Protein AF-A0A6N8JLL8-F1 (afdb_monomer_lite)

Foldseek 3Di:
DADPVVVVLLCVLQVCVCVVLVWDWAADPVNQFIWTDDPAWIWTFGWDQDPVPRDIDTWTWIDGPVDIDTPCVVCVLVPHHLVVQLVVCVVVVQQVDPDVSSSVSNSVSVCCVVPVPCSSNNNDPDPDD

Radius of gyration: 14.37 Å; chains: 1; bounding box: 36×31×40 Å

pLDDT: mean 79.63, std 13.02, range [39.78, 95.69]

Organism: NCBI:txid1031224

Sequence (129 aa):
MIDASILPFLIEKFDKLIIKYNLALDAYKNGGGATLSNKNVKIHVIIYSWRDEGGVSIVIDIIKPDKKYYFSDLLAEIGVDTEIEYNNLEEQGLLNYENDEKKIIAGAAIILEKYCSRILTGELDLATG

Secondary structure (DSSP, 8-state):
---TTHHHHHHHHHHHHHHHHTPEEEE-TTSSEEEEE-SS-EEEEEEEE-TTT--EEEEEEEE-SS-EEEHHHHHHHTT--HHHHHHHHHHTTTT--SSHHHHHHHHHHHHHHHH-HHHHHT-------

Structure (mmCIF, N/CA/C/O backbone):
data_AF-A0A6N8JLL8-F1
#
_entry.id   AF-A0A6N8JLL8-F1
#
loop_
_atom_site.group_PDB
_atom_site.id
_atom_site.type_symbol
_atom_site.label_atom_id
_atom_site.label_alt_id
_atom_site.label_comp_id
_atom_site.label_asym_id
_atom_site.label_entity_id
_atom_site.label_seq_id
_atom_site.pdbx_PDB_ins_code
_atom_site.Cartn_x
_atom_site.Cartn_y
_atom_site.Cartn_z
_atom_site.occupancy
_atom_site.B_iso_or_equiv
_atom_site.auth_seq_id
_atom_site.auth_comp_id
_atom_site.auth_asym_id
_atom_site.auth_atom_id
_atom_site.pdbx_PDB_model_num
ATOM 1 N N . MET A 1 1 ? -2.705 8.953 -19.732 1.00 51.62 1 MET A N 1
ATOM 2 C CA . MET A 1 1 ? -3.729 7.893 -19.615 1.00 51.62 1 MET A CA 1
ATOM 3 C C . MET A 1 1 ? -3.014 6.777 -18.900 1.00 51.62 1 MET A C 1
ATOM 5 O O . MET A 1 1 ? -1.909 6.480 -19.332 1.00 51.62 1 MET A O 1
ATOM 9 N N . ILE A 1 2 ? -3.538 6.282 -17.782 1.00 55.38 2 ILE A N 1
ATOM 10 C CA . ILE A 1 2 ? -2.825 5.250 -17.024 1.00 55.38 2 ILE A CA 1
ATOM 11 C C . ILE A 1 2 ? -2.832 3.977 -17.858 1.00 55.38 2 ILE A C 1
ATOM 13 O O . ILE A 1 2 ? -3.872 3.606 -18.405 1.00 55.38 2 ILE A O 1
ATOM 17 N N . ASP A 1 3 ? -1.658 3.380 -18.016 1.00 61.56 3 ASP A N 1
ATOM 18 C CA . ASP A 1 3 ? -1.489 2.153 -18.775 1.00 61.56 3 ASP A CA 1
ATOM 19 C C . ASP A 1 3 ? -2.345 1.038 -18.150 1.00 61.56 3 ASP A C 1
ATOM 21 O O . ASP A 1 3 ? -2.286 0.780 -16.947 1.00 61.56 3 ASP A O 1
ATOM 25 N N . ALA A 1 4 ? -3.141 0.357 -18.977 1.00 62.19 4 ALA A N 1
A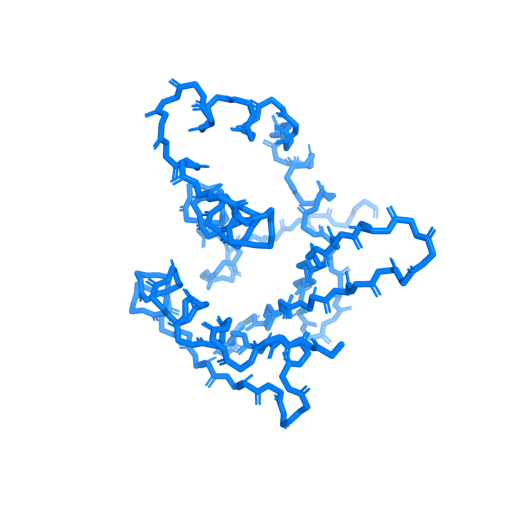TOM 26 C CA . ALA A 1 4 ? -3.931 -0.800 -18.567 1.00 62.19 4 ALA A CA 1
ATOM 27 C C . ALA A 1 4 ? -3.064 -1.926 -17.961 1.00 62.19 4 ALA A C 1
ATOM 29 O O . ALA A 1 4 ? -3.582 -2.755 -17.212 1.00 62.19 4 ALA A O 1
ATOM 30 N N . SER A 1 5 ? -1.750 -1.938 -18.229 1.00 68.62 5 SER A N 1
ATOM 31 C CA . SER A 1 5 ? -0.779 -2.862 -17.628 1.00 68.62 5 SER A CA 1
ATOM 32 C C . SER A 1 5 ? 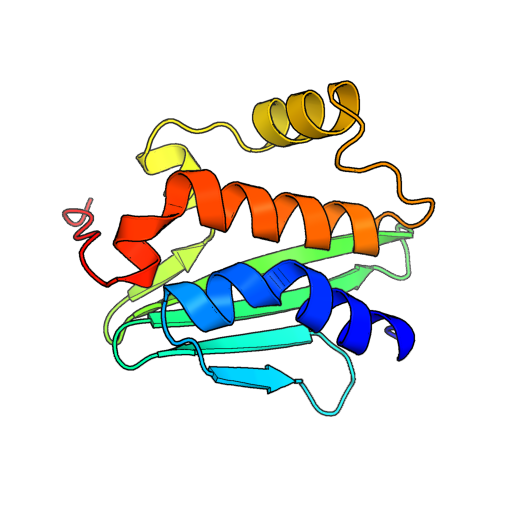-0.549 -2.655 -16.121 1.00 68.62 5 SER A C 1
ATOM 34 O O . SER A 1 5 ? -0.021 -3.547 -15.452 1.00 68.62 5 SER A O 1
ATOM 36 N N . ILE A 1 6 ? -0.977 -1.518 -15.559 1.00 76.94 6 ILE A N 1
ATOM 37 C CA . ILE A 1 6 ? -0.806 -1.193 -14.137 1.00 76.94 6 ILE A CA 1
ATOM 38 C C . ILE A 1 6 ? -1.757 -1.988 -13.243 1.00 76.94 6 ILE A C 1
ATOM 40 O O . ILE A 1 6 ? -1.374 -2.369 -12.139 1.00 76.94 6 ILE A O 1
ATOM 44 N N . LEU A 1 7 ? -2.976 -2.286 -13.701 1.00 75.94 7 LEU A N 1
ATOM 45 C CA . LEU A 1 7 ? -3.961 -2.966 -12.860 1.00 75.94 7 LEU A CA 1
ATOM 46 C C . LEU A 1 7 ? -3.530 -4.397 -12.469 1.00 75.94 7 LEU A C 1
ATOM 48 O O . LEU A 1 7 ? -3.562 -4.703 -11.275 1.00 75.94 7 LEU A O 1
ATOM 52 N N . PRO A 1 8 ? -3.071 -5.263 -13.397 1.00 83.12 8 PRO A N 1
ATOM 53 C CA . PRO A 1 8 ? -2.502 -6.559 -13.026 1.00 83.12 8 PRO A CA 1
ATOM 54 C C . PRO A 1 8 ? -1.320 -6.444 -12.055 1.00 83.12 8 PRO A C 1
ATOM 56 O O . PRO A 1 8 ? -1.218 -7.235 -11.122 1.00 83.12 8 PRO A O 1
ATOM 59 N N . PHE A 1 9 ? -0.460 -5.435 -12.231 1.00 86.81 9 PHE A N 1
ATOM 60 C CA . PHE A 1 9 ? 0.695 -5.214 -11.361 1.00 86.81 9 PHE A CA 1
ATOM 61 C C . PHE A 1 9 ? 0.290 -4.762 -9.950 1.00 86.81 9 PHE A C 1
ATOM 63 O O . PHE A 1 9 ? 0.858 -5.220 -8.962 1.00 86.81 9 PHE A O 1
ATOM 70 N N . LEU A 1 10 ? -0.729 -3.906 -9.835 1.00 83.69 10 LEU A N 1
ATOM 71 C CA . LEU A 1 10 ? -1.304 -3.511 -8.550 1.00 83.69 10 LEU A CA 1
ATOM 72 C C . LEU A 1 10 ? -1.862 -4.736 -7.819 1.00 83.69 10 LEU A C 1
ATOM 74 O O . LEU A 1 10 ? -1.546 -4.940 -6.651 1.00 83.69 10 LEU A O 1
ATOM 78 N N . ILE A 1 11 ? -2.632 -5.583 -8.509 1.00 84.19 11 ILE A N 1
ATOM 79 C CA . ILE A 1 11 ? -3.155 -6.827 -7.925 1.00 84.19 11 ILE A CA 1
ATOM 80 C C . ILE A 1 11 ? -2.001 -7.714 -7.442 1.00 84.19 11 ILE A C 1
ATOM 82 O O . ILE A 1 11 ? -2.016 -8.148 -6.295 1.00 84.19 11 ILE A O 1
ATOM 86 N N . GLU A 1 12 ? -0.975 -7.923 -8.273 1.00 91.00 12 GLU A N 1
ATOM 87 C CA . GLU A 1 12 ? 0.202 -8.729 -7.924 1.00 91.00 12 GLU A CA 1
ATOM 88 C C . GLU A 1 12 ? 0.895 -8.223 -6.649 1.00 91.00 12 GLU A C 1
ATOM 90 O O . GLU A 1 12 ? 1.195 -9.011 -5.752 1.00 91.00 12 GLU A O 1
ATOM 95 N N . LYS A 1 13 ? 1.145 -6.911 -6.535 1.00 91.00 13 LYS A N 1
ATOM 96 C CA . LYS A 1 13 ? 1.868 -6.358 -5.377 1.00 91.00 13 LYS A CA 1
ATOM 97 C C . LYS A 1 13 ? 1.045 -6.341 -4.100 1.00 91.00 13 LYS A C 1
ATOM 99 O O . LYS A 1 13 ? 1.615 -6.483 -3.021 1.00 91.00 13 LYS A O 1
ATOM 104 N N . PHE A 1 14 ? -0.274 -6.221 -4.204 1.00 88.94 14 PHE A N 1
ATOM 105 C CA . PHE A 1 14 ? -1.159 -6.189 -3.045 1.00 88.94 14 PHE A CA 1
ATOM 106 C C . PHE A 1 14 ? -1.744 -7.559 -2.665 1.00 88.94 14 PHE A C 1
ATOM 108 O O . PHE A 1 14 ? -2.386 -7.647 -1.622 1.00 88.94 14 PHE A O 1
ATOM 115 N N . ASP A 1 15 ? -1.495 -8.632 -3.425 1.00 91.62 15 ASP A N 1
ATOM 116 C CA . ASP A 1 15 ? -2.074 -9.969 -3.193 1.00 91.62 15 ASP A CA 1
ATOM 117 C C . ASP A 1 15 ? -1.864 -10.481 -1.758 1.00 91.62 15 ASP A C 1
ATOM 119 O O . ASP A 1 15 ? -2.804 -10.893 -1.076 1.00 91.62 15 ASP A O 1
ATOM 123 N N . LYS A 1 16 ? -0.644 -10.337 -1.225 1.00 90.06 16 LYS A N 1
ATOM 124 C CA . LYS A 1 16 ? -0.347 -10.709 0.168 1.00 90.06 16 LYS A CA 1
ATOM 125 C C . LYS A 1 16 ? -1.201 -9.940 1.171 1.00 90.06 16 LYS A C 1
ATOM 127 O O . LYS A 1 16 ? -1.717 -10.538 2.111 1.00 90.06 16 LYS A O 1
ATOM 132 N N . LEU A 1 17 ? -1.360 -8.629 0.979 1.00 88.75 17 LEU A N 1
ATOM 133 C CA . LEU A 1 17 ? -2.181 -7.775 1.842 1.00 88.75 17 LEU A CA 1
ATOM 134 C C . LEU A 1 17 ? -3.663 -8.156 1.739 1.00 88.75 17 LEU A C 1
ATOM 136 O O . LEU A 1 17 ? -4.341 -8.268 2.760 1.00 88.75 17 LEU A O 1
ATOM 140 N N . ILE A 1 18 ? -4.140 -8.391 0.514 1.00 89.44 18 ILE A N 1
ATOM 141 C CA . ILE A 1 18 ? -5.503 -8.830 0.195 1.00 89.44 18 ILE A CA 1
ATOM 142 C C . ILE A 1 18 ? -5.837 -10.107 0.958 1.00 89.44 18 ILE A C 1
ATOM 144 O O . ILE A 1 18 ? -6.816 -10.133 1.704 1.00 89.44 18 ILE A O 1
ATOM 148 N N . ILE A 1 19 ? -4.990 -11.129 0.838 1.00 91.06 19 ILE A N 1
ATOM 149 C CA . ILE A 1 19 ? -5.188 -12.425 1.488 1.00 91.06 19 ILE A CA 1
ATOM 150 C C . ILE A 1 19 ? -5.061 -12.291 3.009 1.00 91.06 19 ILE A C 1
ATOM 152 O O . ILE A 1 19 ? -5.943 -12.729 3.747 1.00 91.06 19 ILE A O 1
ATOM 156 N N . LYS A 1 20 ? -3.981 -11.668 3.496 1.00 91.12 20 LYS A N 1
ATOM 157 C CA . LYS A 1 20 ? -3.654 -11.609 4.929 1.00 91.12 20 LYS A CA 1
ATOM 158 C C . LYS A 1 20 ? -4.677 -10.820 5.744 1.00 91.12 20 LYS A C 1
ATOM 160 O O . LYS A 1 20 ? -4.982 -11.212 6.867 1.00 91.12 20 LYS A O 1
ATOM 165 N N . TYR A 1 21 ? -5.199 -9.725 5.193 1.00 88.62 21 TYR A N 1
ATOM 166 C CA . TYR A 1 21 ? -6.110 -8.815 5.899 1.00 88.62 21 TYR A CA 1
ATOM 167 C C . TYR A 1 21 ? -7.546 -8.847 5.356 1.00 88.62 21 TYR A C 1
ATOM 169 O O . TYR A 1 21 ? -8.371 -8.012 5.743 1.00 88.62 21 TYR A O 1
ATOM 177 N N . ASN A 1 22 ? -7.850 -9.823 4.491 1.00 89.88 22 ASN A N 1
ATOM 178 C CA . ASN A 1 22 ? -9.160 -10.037 3.877 1.00 89.88 22 ASN A CA 1
ATOM 179 C C . ASN A 1 22 ? -9.723 -8.755 3.228 1.00 89.88 22 ASN A C 1
ATOM 181 O O . ASN A 1 22 ? -10.843 -8.330 3.525 1.00 89.88 22 ASN A O 1
ATOM 185 N N . LEU A 1 23 ? -8.908 -8.098 2.397 1.00 88.69 23 LEU A N 1
ATOM 186 C CA . LEU A 1 23 ? -9.284 -6.873 1.687 1.00 88.69 23 LEU A CA 1
ATOM 187 C C . LEU A 1 23 ? -9.932 -7.235 0.347 1.00 88.69 23 LEU A C 1
ATOM 189 O O . LEU A 1 23 ? -9.369 -7.990 -0.434 1.00 88.69 23 LEU A O 1
ATOM 193 N N . ALA A 1 24 ? -11.086 -6.657 0.039 1.00 89.62 24 ALA A N 1
ATOM 194 C CA . ALA A 1 24 ? -11.657 -6.678 -1.300 1.00 89.62 24 ALA A CA 1
ATOM 195 C C . ALA A 1 24 ? -10.986 -5.606 -2.169 1.00 89.62 24 ALA A C 1
ATOM 197 O O . ALA A 1 24 ? -10.860 -4.461 -1.731 1.00 89.62 24 ALA A O 1
ATOM 198 N N . LEU A 1 25 ? -10.590 -5.966 -3.392 1.00 86.69 25 LEU A N 1
ATOM 199 C CA . LEU A 1 25 ? -10.037 -5.043 -4.382 1.00 86.69 25 LEU A CA 1
ATOM 200 C C . LEU A 1 25 ? -11.121 -4.618 -5.379 1.00 86.69 25 LEU A C 1
ATOM 202 O O . LEU A 1 25 ? -11.760 -5.465 -5.999 1.00 86.69 25 LEU A O 1
ATOM 206 N N . ASP A 1 26 ? -11.287 -3.310 -5.559 1.00 87.50 26 ASP A N 1
ATOM 207 C CA . ASP A 1 26 ? -12.175 -2.702 -6.552 1.00 87.50 26 ASP A CA 1
ATOM 208 C C . ASP A 1 26 ? -11.387 -1.720 -7.428 1.00 87.50 26 ASP A C 1
ATOM 210 O O . ASP A 1 26 ? -10.959 -0.653 -6.981 1.00 87.50 26 ASP A O 1
ATOM 214 N N . ALA A 1 27 ? -11.144 -2.106 -8.678 1.00 81.00 27 ALA A N 1
ATOM 215 C CA . ALA A 1 27 ? -10.369 -1.324 -9.630 1.00 81.00 27 ALA A CA 1
ATOM 216 C C . ALA A 1 27 ? -11.205 -0.193 -10.242 1.00 81.00 27 ALA A C 1
ATOM 218 O O . ALA A 1 27 ? -12.340 -0.401 -10.676 1.00 81.00 27 ALA A O 1
ATOM 219 N N . TYR A 1 28 ? -10.635 1.006 -10.365 1.00 75.94 28 TYR A N 1
ATOM 220 C CA . TYR A 1 28 ? -11.349 2.114 -10.993 1.00 75.94 28 TYR A CA 1
ATOM 221 C C . TYR A 1 28 ? -11.499 1.883 -12.498 1.00 75.94 28 TYR A C 1
ATOM 223 O O . TYR A 1 28 ? -10.535 1.596 -13.206 1.00 75.94 28 TYR A O 1
ATOM 231 N N . LYS A 1 29 ? -12.720 2.078 -13.015 1.00 68.81 29 LYS A N 1
ATOM 232 C CA . LYS A 1 29 ? -13.071 1.839 -14.430 1.00 68.81 29 LYS A CA 1
ATOM 233 C C . LYS A 1 29 ? -12.226 2.632 -15.434 1.00 68.81 29 LYS A C 1
ATOM 235 O O . LYS A 1 29 ? -12.139 2.245 -16.592 1.00 68.81 29 LYS A O 1
ATOM 240 N N . ASN A 1 30 ? -11.637 3.747 -15.010 1.00 66.94 30 ASN A N 1
ATOM 241 C CA . ASN A 1 30 ? -10.782 4.603 -15.833 1.00 66.94 30 ASN A CA 1
ATOM 242 C C . ASN A 1 30 ? -9.283 4.250 -15.737 1.00 66.94 30 ASN A C 1
ATOM 244 O O . ASN A 1 30 ? -8.464 4.996 -16.270 1.00 66.94 30 ASN A O 1
ATOM 248 N N . GLY A 1 31 ? -8.918 3.169 -15.035 1.00 61.91 31 GLY A N 1
ATOM 249 C CA . GLY A 1 31 ? -7.528 2.751 -14.823 1.00 61.91 31 GLY A CA 1
ATOM 250 C C . GLY A 1 31 ? -6.751 3.631 -13.839 1.00 61.91 31 GLY A C 1
ATOM 251 O O . GLY A 1 31 ? -5.562 3.416 -13.653 1.00 61.91 31 GLY A O 1
ATOM 252 N N . GLY A 1 32 ? -7.419 4.600 -13.199 1.00 69.19 32 GLY A N 1
ATOM 253 C CA . GLY A 1 32 ? -6.841 5.623 -12.320 1.00 69.19 32 GLY A CA 1
ATOM 254 C C . GLY A 1 32 ? -6.232 5.121 -11.005 1.00 69.19 32 GLY A C 1
ATOM 255 O O . GLY A 1 32 ? -5.659 5.908 -10.256 1.00 69.19 32 GLY A O 1
ATOM 256 N N . GLY A 1 33 ? -6.434 3.848 -10.671 1.00 78.12 33 GLY A N 1
ATOM 257 C CA . GLY A 1 33 ? -6.147 3.308 -9.349 1.00 78.12 33 GLY A CA 1
ATOM 258 C C . GLY A 1 33 ? -7.122 2.209 -8.936 1.00 78.12 33 GLY A C 1
ATOM 259 O O . GLY A 1 33 ? -7.866 1.668 -9.759 1.00 78.12 33 GLY A O 1
ATOM 260 N N . ALA A 1 34 ? -7.120 1.888 -7.647 1.00 84.00 34 ALA A N 1
ATOM 261 C CA . ALA A 1 34 ? -7.995 0.895 -7.040 1.00 84.00 34 ALA A CA 1
ATOM 262 C C . ALA A 1 34 ? -8.345 1.272 -5.596 1.00 84.00 34 ALA A C 1
ATOM 264 O O . ALA A 1 34 ? -7.669 2.064 -4.943 1.00 84.00 34 ALA A O 1
ATOM 265 N N . THR A 1 35 ? -9.404 0.670 -5.075 1.00 88.38 35 THR A N 1
ATOM 266 C CA . THR A 1 35 ? -9.698 0.617 -3.647 1.00 88.38 35 THR A CA 1
ATOM 267 C C . THR A 1 35 ? -9.384 -0.780 -3.119 1.00 88.38 35 THR A C 1
ATOM 269 O O . THR A 1 35 ? -9.772 -1.764 -3.738 1.00 88.38 35 THR A O 1
ATOM 272 N N . LEU A 1 36 ? -8.761 -0.868 -1.944 1.00 87.75 36 LEU A N 1
ATOM 273 C CA . LEU A 1 36 ? -8.662 -2.087 -1.137 1.00 87.75 36 LEU A CA 1
ATOM 274 C C . LEU A 1 36 ? -9.444 -1.876 0.159 1.00 87.75 36 LEU A C 1
ATOM 276 O O . LEU A 1 36 ? -9.168 -0.923 0.882 1.00 87.75 36 LEU A O 1
ATOM 280 N N . SER A 1 37 ? -10.416 -2.720 0.489 1.00 90.06 37 SER A N 1
ATOM 281 C CA . SER A 1 37 ? -11.231 -2.490 1.689 1.00 90.06 37 SER A CA 1
ATOM 282 C C . SER A 1 37 ? -11.712 -3.750 2.377 1.00 90.06 37 SER A C 1
ATOM 284 O O . SER A 1 37 ? -12.078 -4.715 1.718 1.00 90.06 37 SER A O 1
ATOM 286 N N . ASN A 1 38 ? -11.828 -3.695 3.697 1.00 88.25 38 ASN A N 1
ATOM 287 C CA . ASN A 1 38 ? -12.593 -4.655 4.484 1.00 88.25 38 ASN A CA 1
ATOM 288 C C . ASN A 1 38 ? -13.662 -3.912 5.307 1.00 88.25 38 ASN A C 1
ATOM 290 O O . ASN A 1 38 ? -13.935 -2.734 5.082 1.00 88.25 38 ASN A O 1
ATOM 294 N N . LYS A 1 39 ? -14.286 -4.595 6.271 1.00 85.00 39 LYS A N 1
ATOM 295 C CA . LYS A 1 39 ? -15.315 -3.996 7.138 1.00 85.00 39 LYS A CA 1
ATOM 296 C C . LYS A 1 39 ? -14.810 -2.846 8.031 1.00 85.00 39 LYS A C 1
ATOM 298 O O . LYS A 1 39 ? -15.631 -2.095 8.542 1.00 85.00 39 LYS A O 1
ATOM 303 N N . ASN A 1 40 ? -13.498 -2.739 8.247 1.00 82.06 40 ASN A N 1
ATOM 304 C CA . ASN A 1 40 ? -12.878 -1.794 9.179 1.00 82.06 40 ASN A CA 1
ATOM 305 C C . ASN A 1 40 ? -12.213 -0.614 8.461 1.00 82.06 40 ASN A C 1
ATOM 307 O O . ASN A 1 40 ? -12.158 0.485 9.008 1.00 82.06 40 ASN A O 1
ATOM 311 N N . VAL A 1 41 ? -11.672 -0.844 7.263 1.00 83.44 41 VAL A N 1
ATOM 312 C CA . VAL A 1 41 ? -10.840 0.135 6.566 1.00 83.44 41 VAL A CA 1
ATOM 313 C C . VAL A 1 41 ? -11.087 0.131 5.066 1.00 83.44 41 VAL A C 1
ATOM 315 O O . VA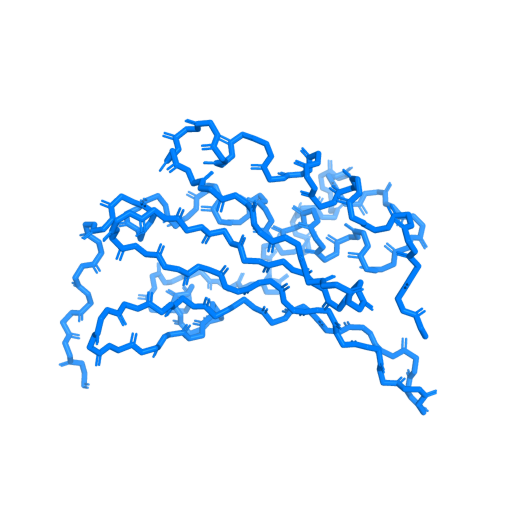L A 1 41 ? -11.316 -0.917 4.460 1.00 83.44 41 VAL A O 1
ATOM 318 N N . LYS A 1 42 ? -10.980 1.315 4.461 1.00 87.25 42 LYS A N 1
ATOM 319 C CA . LYS A 1 42 ? -10.911 1.507 3.014 1.00 87.25 42 LYS A CA 1
ATOM 320 C C . LYS A 1 42 ? -9.615 2.235 2.659 1.00 87.25 42 LYS A C 1
ATOM 322 O O . LYS A 1 42 ? -9.403 3.355 3.105 1.00 87.25 42 LYS A O 1
ATOM 327 N N . ILE A 1 43 ? -8.777 1.609 1.845 1.00 84.38 43 ILE A N 1
ATOM 328 C CA . ILE A 1 43 ? -7.516 2.142 1.330 1.00 84.38 43 ILE A CA 1
ATOM 329 C C . ILE A 1 43 ? -7.749 2.546 -0.120 1.00 84.38 43 ILE A C 1
ATOM 331 O O . ILE A 1 43 ? -8.117 1.706 -0.941 1.00 84.38 43 ILE A O 1
ATOM 335 N N . HIS A 1 44 ? -7.572 3.818 -0.455 1.00 85.94 44 HIS A N 1
ATOM 336 C CA . HIS A 1 44 ? -7.572 4.255 -1.853 1.00 85.94 44 HIS A CA 1
ATOM 337 C C . HIS A 1 44 ? -6.141 4.271 -2.333 1.00 85.94 44 HIS A C 1
ATOM 339 O O . HIS A 1 44 ? -5.319 4.902 -1.695 1.00 85.94 44 HIS A O 1
ATOM 345 N N . VAL A 1 45 ? -5.864 3.616 -3.450 1.00 82.88 45 VAL A N 1
ATOM 346 C CA . VAL A 1 45 ? -4.590 3.690 -4.159 1.00 82.88 45 VAL A CA 1
ATOM 347 C C . VAL A 1 45 ? -4.876 4.432 -5.453 1.00 82.88 45 VAL A C 1
ATOM 349 O O . VAL A 1 45 ? -5.449 3.858 -6.377 1.00 82.88 45 VAL A O 1
ATOM 352 N N . ILE A 1 46 ? -4.552 5.723 -5.502 1.00 76.88 46 ILE A N 1
ATOM 353 C CA . ILE A 1 46 ? -4.833 6.573 -6.665 1.00 76.88 46 ILE A CA 1
ATOM 354 C C . ILE A 1 46 ? -3.524 6.967 -7.319 1.00 76.88 46 ILE A C 1
ATOM 356 O O . ILE A 1 46 ? -2.647 7.496 -6.649 1.00 76.88 46 ILE A O 1
ATOM 360 N N . ILE A 1 47 ? -3.417 6.736 -8.621 1.00 72.81 47 ILE A N 1
ATOM 361 C CA . ILE A 1 47 ? -2.226 7.027 -9.406 1.00 72.81 47 ILE A CA 1
ATOM 362 C C . ILE A 1 47 ? -2.518 8.287 -10.224 1.00 72.81 47 ILE A C 1
ATOM 364 O O . ILE A 1 47 ? -3.429 8.312 -11.050 1.00 72.81 47 ILE A O 1
ATOM 368 N N . TYR A 1 48 ? -1.761 9.353 -9.991 1.00 70.50 48 TYR A N 1
ATOM 369 C CA . TYR A 1 48 ? -1.859 10.599 -10.746 1.00 70.50 48 TYR A CA 1
ATOM 370 C C . TYR A 1 48 ? -0.612 10.771 -11.594 1.00 70.50 48 TYR A C 1
ATOM 372 O O . TYR A 1 48 ? 0.480 10.783 -11.046 1.00 70.50 48 TYR A O 1
ATOM 380 N N . SER A 1 49 ? -0.771 10.961 -12.904 1.00 61.44 49 SER A N 1
ATOM 381 C CA . SER A 1 49 ? 0.310 11.418 -13.783 1.00 61.44 49 SER A CA 1
ATOM 382 C C . SER A 1 49 ? 0.144 12.918 -14.039 1.00 61.44 49 SER A C 1
ATOM 384 O O . SER A 1 49 ? -0.840 13.322 -14.675 1.00 61.44 49 SER A O 1
ATOM 386 N N . TRP A 1 50 ? 1.084 13.741 -13.589 1.00 57.59 50 TRP A N 1
ATOM 387 C CA . TRP A 1 50 ? 1.121 15.164 -13.921 1.00 57.59 50 TRP A CA 1
ATOM 388 C C . TRP A 1 50 ? 1.755 15.305 -15.303 1.00 57.59 50 TRP A C 1
ATOM 390 O O . TRP A 1 50 ? 2.946 15.062 -15.479 1.00 57.59 50 TRP A O 1
ATOM 400 N N . ARG A 1 51 ? 0.942 15.645 -16.314 1.00 51.56 51 ARG A N 1
ATOM 401 C CA . ARG A 1 51 ? 1.384 15.675 -17.723 1.00 51.56 51 ARG A CA 1
ATOM 402 C C . ARG A 1 51 ? 2.542 16.641 -17.979 1.00 51.56 51 ARG A C 1
ATOM 404 O O . ARG A 1 51 ? 3.320 16.382 -18.889 1.00 51.56 51 ARG A O 1
ATOM 411 N N . ASP A 1 52 ? 2.643 17.702 -17.185 1.00 47.47 52 ASP A N 1
ATOM 412 C CA . ASP A 1 52 ? 3.587 18.795 -17.425 1.00 47.47 52 ASP A CA 1
ATOM 413 C C . ASP A 1 52 ? 4.925 18.612 -16.687 1.00 47.47 52 ASP A C 1
ATOM 415 O O . ASP A 1 52 ? 5.919 19.221 -17.070 1.00 47.47 52 ASP A O 1
ATOM 419 N N . GLU A 1 53 ? 4.984 17.727 -15.685 1.00 46.72 53 GLU A N 1
ATOM 420 C CA . GLU A 1 53 ? 6.195 17.474 -14.883 1.00 46.72 53 GLU A CA 1
ATOM 421 C C . GLU A 1 53 ? 6.722 16.038 -15.025 1.00 46.72 53 GLU A C 1
ATOM 423 O O . GLU A 1 53 ? 7.757 15.696 -14.463 1.00 46.72 53 GLU A O 1
ATOM 428 N N . GLY A 1 54 ? 6.010 15.170 -15.754 1.00 48.34 54 GLY A N 1
ATOM 429 C CA . GLY A 1 54 ? 6.364 13.752 -15.887 1.00 48.34 54 GLY A CA 1
ATOM 430 C C . GLY A 1 54 ? 6.254 12.956 -14.580 1.00 48.34 54 GLY A C 1
ATOM 431 O O . GLY A 1 54 ? 6.592 11.777 -14.558 1.00 48.34 54 GLY A O 1
ATOM 432 N N . GLY A 1 55 ? 5.774 13.579 -13.500 1.00 47.91 55 GLY A N 1
ATOM 433 C CA . GLY A 1 55 ? 5.688 12.979 -12.177 1.00 47.91 55 GLY A CA 1
ATOM 434 C C . GLY A 1 55 ? 4.468 12.082 -12.020 1.00 47.91 55 GLY A C 1
ATOM 435 O O . GLY A 1 55 ? 3.350 12.445 -12.409 1.00 47.91 55 GLY A O 1
ATOM 436 N N . VAL A 1 56 ? 4.676 10.925 -11.397 1.00 51.97 56 VAL A N 1
ATOM 437 C CA . VAL A 1 56 ? 3.599 10.044 -10.949 1.00 51.97 56 VAL A CA 1
ATOM 438 C C . VAL A 1 56 ? 3.550 10.086 -9.432 1.00 51.97 56 VAL A C 1
ATOM 440 O O . VAL A 1 56 ? 4.555 9.857 -8.770 1.00 51.97 56 VAL A O 1
ATOM 443 N N . SER A 1 57 ? 2.369 10.340 -8.875 1.00 60.47 57 SER A N 1
ATOM 444 C CA . SER A 1 57 ? 2.133 10.224 -7.438 1.00 60.47 57 SER A CA 1
ATOM 445 C C . SER A 1 57 ? 1.109 9.136 -7.152 1.00 60.47 57 SER A C 1
ATOM 447 O O . SER A 1 57 ? 0.075 9.064 -7.822 1.00 60.47 57 SER A O 1
ATOM 449 N N . ILE A 1 58 ? 1.396 8.303 -6.151 1.00 64.44 58 ILE A N 1
ATOM 450 C CA . ILE A 1 58 ? 0.432 7.360 -5.593 1.00 64.44 58 ILE A CA 1
ATOM 451 C C . ILE A 1 58 ? -0.044 7.908 -4.265 1.00 64.44 58 ILE A C 1
ATOM 453 O O . ILE A 1 58 ? 0.707 7.959 -3.294 1.00 64.44 58 ILE A O 1
ATOM 457 N N . VAL A 1 59 ? -1.309 8.301 -4.229 1.00 69.06 59 VAL A N 1
ATOM 458 C CA . VAL A 1 59 ? -1.954 8.710 -2.989 1.00 69.06 59 VAL A CA 1
ATOM 459 C C . VAL A 1 59 ? -2.563 7.475 -2.359 1.00 69.06 59 VAL A C 1
ATOM 461 O O . VAL A 1 59 ? -3.407 6.816 -2.974 1.00 69.06 59 VAL A O 1
ATOM 464 N N . ILE A 1 60 ? -2.115 7.179 -1.138 1.00 70.69 60 ILE A N 1
ATOM 465 C CA . ILE A 1 60 ? -2.737 6.187 -0.273 1.00 70.69 60 ILE A CA 1
ATOM 466 C C . ILE A 1 60 ? -3.537 6.917 0.798 1.00 70.69 60 ILE A C 1
ATOM 468 O O . ILE A 1 60 ? -2.972 7.505 1.720 1.00 70.69 60 ILE A O 1
ATOM 472 N N . ASP A 1 61 ? -4.858 6.867 0.666 1.00 77.00 61 ASP A N 1
ATOM 473 C CA . ASP A 1 61 ? -5.773 7.390 1.675 1.00 77.00 61 ASP A CA 1
ATOM 474 C C . ASP A 1 61 ? -6.376 6.241 2.467 1.00 77.00 61 ASP A C 1
ATOM 476 O O . ASP A 1 61 ? -6.921 5.301 1.888 1.00 77.00 61 ASP A O 1
ATOM 480 N N . ILE A 1 62 ? -6.338 6.346 3.790 1.00 72.00 62 ILE A N 1
ATOM 481 C CA . ILE A 1 62 ? -6.969 5.394 4.694 1.00 72.00 62 ILE A CA 1
ATOM 482 C C . ILE A 1 62 ? -8.219 6.045 5.272 1.00 72.00 62 ILE A C 1
ATOM 484 O O . ILE A 1 62 ? -8.156 6.993 6.055 1.00 72.00 62 ILE A O 1
ATOM 488 N N . ILE A 1 63 ? -9.372 5.533 4.862 1.00 75.56 63 ILE A N 1
ATOM 489 C CA . ILE A 1 63 ? -10.683 6.035 5.254 1.00 75.56 63 ILE A CA 1
ATOM 490 C C . ILE A 1 63 ? -11.290 5.072 6.270 1.00 75.56 63 ILE A C 1
ATOM 492 O O . ILE A 1 63 ? -11.538 3.898 5.973 1.00 75.56 63 ILE A O 1
ATOM 496 N N . LYS A 1 64 ? -11.540 5.604 7.462 1.00 74.44 64 LYS A N 1
ATOM 497 C CA . LYS A 1 64 ? -12.395 5.024 8.496 1.00 74.44 64 LYS A CA 1
ATOM 498 C C . LYS A 1 64 ? -13.790 5.664 8.434 1.00 74.44 64 LYS A C 1
ATOM 500 O O . LYS A 1 64 ? -13.949 6.689 7.769 1.00 74.44 64 LYS A O 1
ATOM 505 N N . PRO A 1 65 ? -14.808 5.096 9.106 1.00 70.62 65 PRO A N 1
ATOM 506 C CA . PRO A 1 65 ? -16.161 5.662 9.104 1.00 70.62 65 PRO A CA 1
ATOM 507 C C . PRO A 1 65 ? -16.245 7.133 9.545 1.00 70.62 65 PRO A C 1
ATOM 509 O O . PRO A 1 65 ? -17.142 7.848 9.109 1.00 70.62 65 PRO A O 1
ATOM 512 N N . ASP A 1 66 ? -15.320 7.579 10.391 1.00 74.06 66 ASP A N 1
ATOM 513 C CA . ASP A 1 66 ? -15.321 8.873 11.077 1.00 74.06 66 ASP A CA 1
ATOM 514 C C . ASP A 1 66 ? -14.132 9.780 10.718 1.00 74.06 66 ASP A C 1
ATOM 516 O O . ASP A 1 66 ? -14.181 10.985 10.967 1.00 74.06 66 ASP A O 1
ATOM 520 N N . LYS A 1 67 ? -13.065 9.234 10.122 1.00 80.12 67 LYS A N 1
ATOM 521 C CA . LYS A 1 67 ? -11.832 9.982 9.845 1.00 80.12 67 LYS A CA 1
ATOM 522 C C . LYS A 1 67 ? -11.125 9.500 8.581 1.00 80.12 67 LYS A C 1
ATOM 524 O O . LYS A 1 67 ? -11.173 8.326 8.214 1.00 80.12 67 LYS A O 1
ATOM 529 N N . LYS A 1 68 ? -10.431 10.428 7.925 1.00 82.00 68 LYS A N 1
ATOM 530 C CA . LYS A 1 68 ? -9.519 10.166 6.811 1.00 82.00 68 LYS A CA 1
ATOM 531 C C . LYS A 1 68 ? -8.092 10.437 7.270 1.00 82.00 68 LYS A C 1
ATOM 533 O O . LYS A 1 68 ? -7.843 11.461 7.900 1.00 82.00 68 LYS A O 1
ATOM 538 N N . TYR A 1 69 ? -7.180 9.543 6.917 1.00 80.81 69 TYR A N 1
ATOM 539 C CA . TYR A 1 69 ? -5.758 9.678 7.183 1.00 80.81 69 TYR A CA 1
ATOM 540 C C . TYR A 1 69 ? -4.965 9.549 5.884 1.00 80.81 69 TYR A C 1
ATOM 542 O O . TYR A 1 69 ? -5.246 8.658 5.076 1.00 80.81 69 TYR A O 1
ATOM 550 N N . TYR A 1 70 ? -3.966 10.408 5.705 1.00 83.06 70 TYR A N 1
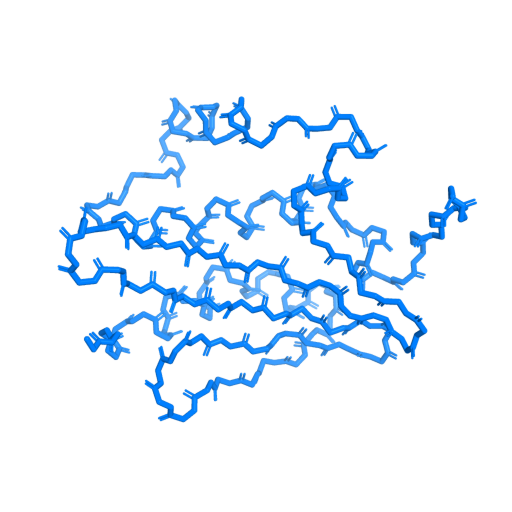ATOM 551 C CA . TYR A 1 70 ? -2.986 10.262 4.635 1.00 83.06 70 TYR A CA 1
ATOM 552 C C . TYR A 1 70 ? -1.903 9.278 5.070 1.00 83.06 70 TYR A C 1
ATOM 554 O O . TYR A 1 70 ? -1.490 9.254 6.229 1.00 83.06 70 TYR A O 1
ATOM 562 N N . PHE A 1 71 ? -1.450 8.438 4.146 1.00 82.50 71 PHE A N 1
ATOM 563 C CA . PHE A 1 71 ? -0.480 7.389 4.448 1.00 82.50 71 PHE A CA 1
ATOM 564 C C . PHE A 1 71 ? 0.856 7.918 4.983 1.00 82.50 71 PHE A C 1
ATOM 566 O O . PHE A 1 71 ? 1.387 7.341 5.927 1.00 82.50 71 PHE A O 1
ATOM 573 N N . SER A 1 72 ? 1.363 9.030 4.443 1.00 80.44 72 SER A N 1
ATOM 574 C CA . SER A 1 72 ? 2.574 9.695 4.947 1.00 80.44 72 SER A CA 1
ATOM 575 C C . SER A 1 72 ? 2.431 10.116 6.407 1.00 80.44 72 SER A C 1
ATOM 577 O O . SER A 1 72 ? 3.319 9.858 7.213 1.00 80.44 72 SER A O 1
ATOM 579 N N . ASP A 1 73 ? 1.290 10.709 6.755 1.00 82.44 73 ASP A N 1
ATOM 580 C CA . ASP A 1 73 ? 1.039 11.240 8.095 1.00 82.44 73 ASP A CA 1
ATOM 581 C C . ASP A 1 73 ? 0.946 10.097 9.108 1.00 82.44 73 ASP A C 1
ATOM 583 O O . ASP A 1 73 ? 1.534 10.160 10.181 1.00 82.44 73 ASP A O 1
ATOM 587 N N . LEU A 1 74 ? 0.287 8.999 8.730 1.00 81.06 74 LEU A N 1
ATOM 588 C CA . LEU A 1 74 ? 0.212 7.790 9.551 1.00 81.06 74 LEU A CA 1
ATOM 589 C C . LEU A 1 74 ? 1.581 7.182 9.826 1.00 81.06 74 LEU A C 1
ATOM 591 O O . LEU A 1 74 ? 1.840 6.745 10.946 1.00 81.06 74 LEU A O 1
ATOM 595 N N . LEU A 1 75 ? 2.433 7.112 8.802 1.00 84.69 75 LEU A N 1
ATOM 596 C CA . LEU A 1 75 ? 3.788 6.591 8.943 1.00 84.69 75 LEU A CA 1
ATOM 597 C C . LEU A 1 75 ? 4.624 7.501 9.843 1.00 84.69 75 LEU A C 1
ATOM 599 O O . LEU A 1 75 ? 5.274 7.001 10.759 1.00 84.69 75 LEU A O 1
ATOM 603 N N . ALA A 1 76 ? 4.517 8.820 9.675 1.00 86.00 76 ALA A N 1
ATOM 604 C CA . ALA A 1 76 ? 5.170 9.785 10.550 1.00 86.00 76 ALA A CA 1
ATOM 605 C C . ALA A 1 76 ? 4.700 9.654 12.011 1.00 86.00 76 ALA A C 1
ATOM 607 O O . ALA A 1 76 ? 5.529 9.649 12.921 1.00 86.00 76 ALA A O 1
ATOM 608 N N . GLU A 1 77 ? 3.398 9.470 12.251 1.00 84.75 77 GLU A N 1
ATOM 609 C CA . GLU A 1 77 ? 2.837 9.274 13.597 1.00 84.75 77 GLU A CA 1
ATOM 610 C C . GLU A 1 77 ? 3.373 8.013 14.296 1.00 84.75 77 GLU A C 1
ATOM 612 O O . GLU A 1 77 ? 3.540 8.007 15.517 1.00 84.75 77 GLU A O 1
ATOM 617 N N . ILE A 1 78 ? 3.691 6.953 13.545 1.00 84.00 78 ILE A N 1
ATOM 618 C CA . ILE A 1 78 ? 4.331 5.740 14.086 1.00 84.00 78 ILE A CA 1
ATOM 619 C C . ILE A 1 78 ? 5.868 5.783 14.024 1.00 84.00 78 ILE A C 1
ATOM 621 O O . ILE A 1 78 ? 6.516 4.782 14.331 1.00 84.00 78 ILE A O 1
ATOM 625 N N . GLY A 1 79 ? 6.454 6.928 13.656 1.00 88.31 79 GLY A N 1
ATOM 626 C CA . GLY A 1 79 ? 7.900 7.164 13.645 1.00 88.31 79 GLY A CA 1
ATOM 627 C C . GLY A 1 79 ? 8.644 6.599 12.432 1.00 88.31 79 GLY A C 1
ATOM 628 O O . GLY A 1 79 ? 9.841 6.339 12.525 1.00 88.31 79 GLY A O 1
ATOM 629 N N . VAL A 1 80 ? 7.953 6.381 11.313 1.00 90.12 80 VAL A N 1
ATOM 630 C CA . VAL A 1 80 ? 8.527 5.877 10.061 1.00 90.12 80 VAL A CA 1
ATOM 631 C C . VAL A 1 80 ? 8.663 7.017 9.056 1.00 90.12 80 VAL A C 1
ATOM 633 O O . VAL A 1 80 ? 7.676 7.630 8.657 1.00 90.12 80 VAL A O 1
ATOM 636 N N . ASP A 1 81 ? 9.894 7.255 8.609 1.00 90.62 81 ASP A N 1
ATOM 637 C CA . ASP A 1 81 ? 10.188 8.154 7.496 1.00 90.62 81 ASP A CA 1
ATOM 638 C C . ASP A 1 81 ? 10.066 7.391 6.170 1.00 90.62 81 ASP A C 1
ATOM 640 O O . ASP A 1 81 ? 10.794 6.429 5.906 1.00 90.62 81 ASP A O 1
ATOM 644 N N . THR A 1 82 ? 9.117 7.811 5.336 1.00 84.44 82 THR A N 1
ATOM 645 C CA . THR A 1 82 ? 8.860 7.179 4.042 1.00 84.44 82 THR A CA 1
ATOM 646 C C . THR A 1 82 ? 10.031 7.283 3.079 1.00 84.44 82 THR A C 1
ATOM 648 O O . THR A 1 82 ? 10.289 6.316 2.371 1.00 84.44 82 THR A O 1
ATOM 651 N N . GLU A 1 83 ? 10.735 8.413 3.029 1.00 88.56 83 GLU A N 1
ATOM 652 C CA . GLU A 1 83 ? 11.832 8.612 2.076 1.00 88.56 83 GLU A CA 1
ATOM 653 C C . GLU A 1 83 ? 12.994 7.669 2.402 1.00 88.56 83 GLU A C 1
ATOM 655 O O . GLU A 1 83 ? 13.506 6.972 1.524 1.00 88.56 83 GLU A O 1
ATOM 660 N N . ILE A 1 84 ? 13.334 7.563 3.689 1.00 91.94 84 ILE A N 1
ATOM 661 C CA . ILE A 1 84 ? 14.365 6.636 4.167 1.00 91.94 84 ILE A CA 1
ATOM 662 C C . ILE A 1 84 ? 13.981 5.184 3.857 1.00 91.94 84 ILE A C 1
ATOM 664 O O . ILE A 1 84 ? 14.817 4.412 3.386 1.00 91.94 84 ILE A O 1
ATOM 668 N N . GLU A 1 85 ? 12.726 4.789 4.090 1.00 92.50 85 GLU A N 1
ATOM 669 C CA . GLU A 1 85 ? 12.281 3.429 3.769 1.00 92.50 85 GLU A CA 1
ATOM 670 C C . GLU A 1 85 ? 12.324 3.140 2.269 1.00 92.50 85 GLU A C 1
ATOM 672 O O . GLU A 1 85 ? 12.773 2.062 1.886 1.00 92.50 85 GLU A O 1
ATOM 677 N N . TYR A 1 86 ? 11.917 4.082 1.415 1.00 90.62 86 TYR A N 1
ATOM 678 C CA . TYR A 1 86 ? 12.021 3.907 -0.033 1.00 90.62 86 TYR A CA 1
ATOM 679 C C . TYR A 1 86 ? 13.474 3.704 -0.467 1.00 90.62 86 TYR A C 1
ATOM 681 O O . TYR A 1 86 ? 13.758 2.708 -1.132 1.00 90.62 86 TYR A O 1
ATOM 689 N N . ASN A 1 87 ? 14.396 4.556 -0.011 1.00 92.38 87 ASN A N 1
ATOM 690 C CA . ASN A 1 87 ? 15.823 4.420 -0.315 1.00 92.38 87 ASN A CA 1
ATOM 691 C C . ASN A 1 87 ? 16.372 3.058 0.145 1.00 92.38 87 ASN A C 1
ATOM 693 O O . ASN A 1 87 ? 17.031 2.360 -0.623 1.00 92.38 87 ASN A O 1
ATOM 697 N N . ASN A 1 88 ? 16.018 2.611 1.354 1.00 95.25 88 ASN A N 1
ATOM 698 C CA . ASN A 1 88 ? 16.422 1.296 1.859 1.00 95.25 88 ASN A CA 1
ATOM 699 C C . ASN A 1 88 ? 15.889 0.138 0.996 1.00 95.25 88 ASN A C 1
ATOM 701 O O . ASN A 1 88 ? 16.569 -0.878 0.838 1.00 95.25 88 ASN A O 1
ATOM 705 N N . LEU A 1 89 ? 14.661 0.241 0.477 1.00 95.69 89 LEU A N 1
ATOM 706 C CA . LEU A 1 89 ? 14.075 -0.770 -0.408 1.00 95.69 89 LEU A CA 1
ATOM 707 C C . LEU A 1 89 ? 14.742 -0.769 -1.793 1.00 95.69 89 LEU A C 1
ATOM 709 O O . LEU A 1 89 ? 14.919 -1.844 -2.376 1.00 95.69 89 LEU A O 1
ATOM 713 N N . GLU A 1 90 ? 15.129 0.402 -2.308 1.00 93.19 90 GLU A N 1
ATOM 714 C CA . GLU A 1 90 ? 15.920 0.522 -3.539 1.00 93.19 90 GLU A CA 1
ATOM 715 C C . GLU A 1 90 ? 17.305 -0.116 -3.375 1.00 93.19 90 GLU A C 1
ATOM 717 O O . GLU A 1 90 ? 17.688 -0.952 -4.192 1.00 93.19 90 GLU A O 1
ATOM 722 N N . GLU A 1 91 ? 18.018 0.178 -2.283 1.00 95.06 91 GLU A N 1
ATOM 723 C CA . GLU A 1 91 ? 19.336 -0.407 -1.984 1.00 95.06 91 GLU A CA 1
ATOM 724 C C . GLU A 1 91 ? 19.290 -1.936 -1.830 1.00 95.06 91 GLU A C 1
ATOM 726 O O . GLU A 1 91 ? 20.228 -2.641 -2.206 1.00 95.06 91 GLU A O 1
ATOM 731 N N . GLN A 1 92 ? 18.175 -2.474 -1.327 1.00 95.25 92 GLN A N 1
ATOM 732 C CA . GLN A 1 92 ? 17.926 -3.919 -1.242 1.00 95.25 92 GLN A CA 1
ATOM 733 C C . GLN A 1 92 ? 17.527 -4.554 -2.585 1.00 95.25 92 GLN A C 1
ATOM 735 O O . GLN A 1 92 ? 17.337 -5.769 -2.660 1.00 95.25 92 GLN A O 1
ATOM 740 N N . GLY A 1 93 ? 17.364 -3.758 -3.644 1.00 94.12 93 GLY A N 1
ATOM 741 C CA . GLY A 1 93 ? 16.937 -4.216 -4.965 1.00 94.12 93 GLY A CA 1
ATOM 742 C C . GLY A 1 93 ? 15.466 -4.638 -5.038 1.00 94.12 93 GLY A C 1
ATOM 743 O O . GLY A 1 93 ? 15.062 -5.310 -5.989 1.00 94.12 93 GLY A O 1
ATOM 744 N N . LEU A 1 94 ? 14.647 -4.261 -4.050 1.00 93.19 94 LEU A N 1
ATOM 745 C CA . LEU A 1 94 ? 13.223 -4.614 -3.997 1.00 93.19 94 LEU A CA 1
ATOM 746 C C . LEU A 1 94 ? 12.367 -3.741 -4.928 1.00 93.19 94 LEU A C 1
ATOM 748 O O . LEU A 1 94 ? 11.247 -4.127 -5.275 1.00 93.19 94 LEU A O 1
ATOM 752 N N . LEU A 1 95 ? 12.909 -2.602 -5.370 1.00 92.06 95 LEU A N 1
ATOM 753 C CA . LEU A 1 95 ? 12.263 -1.639 -6.269 1.00 92.06 95 LEU A CA 1
ATOM 754 C C . LEU A 1 95 ? 12.948 -1.560 -7.648 1.00 92.06 95 LEU A C 1
ATOM 756 O O . LEU A 1 95 ? 12.924 -0.524 -8.309 1.00 92.06 95 LEU A O 1
ATOM 760 N N . ASN A 1 96 ? 13.528 -2.668 -8.116 1.00 90.38 96 ASN A N 1
ATOM 761 C CA . ASN A 1 96 ? 14.185 -2.766 -9.425 1.00 90.38 96 ASN A CA 1
ATOM 762 C C . ASN A 1 96 ? 13.172 -2.839 -10.585 1.00 90.38 96 ASN A C 1
ATOM 764 O O . ASN A 1 96 ? 13.029 -3.870 -11.243 1.00 90.38 96 ASN A O 1
ATOM 768 N N . TYR A 1 97 ? 12.458 -1.743 -10.834 1.00 87.94 97 TYR A N 1
ATOM 769 C CA . TYR A 1 97 ? 11.526 -1.602 -11.953 1.00 87.94 97 TYR A CA 1
ATOM 770 C C . TYR A 1 97 ? 11.946 -0.430 -12.837 1.00 87.94 97 TYR A C 1
ATOM 772 O O . TYR A 1 97 ? 12.340 0.614 -12.339 1.00 87.94 97 TYR A O 1
ATOM 780 N N . GLU A 1 98 ? 11.831 -0.573 -14.156 1.00 79.19 98 GLU A N 1
ATOM 781 C CA . GLU A 1 98 ? 12.171 0.506 -15.104 1.00 79.19 98 GLU A CA 1
ATOM 782 C C . GLU A 1 98 ? 11.172 1.671 -15.076 1.00 79.19 98 GLU A C 1
ATOM 784 O O . GLU A 1 98 ? 11.435 2.746 -15.600 1.00 79.19 98 GLU A O 1
ATOM 789 N N . ASN A 1 99 ? 10.006 1.440 -14.483 1.00 82.25 99 ASN A N 1
ATOM 790 C CA . ASN A 1 99 ? 8.876 2.345 -14.484 1.00 82.25 99 ASN A CA 1
ATOM 791 C C . ASN A 1 99 ? 8.633 2.846 -13.054 1.00 82.25 99 ASN A C 1
ATOM 793 O O . ASN A 1 99 ? 8.420 2.036 -12.146 1.00 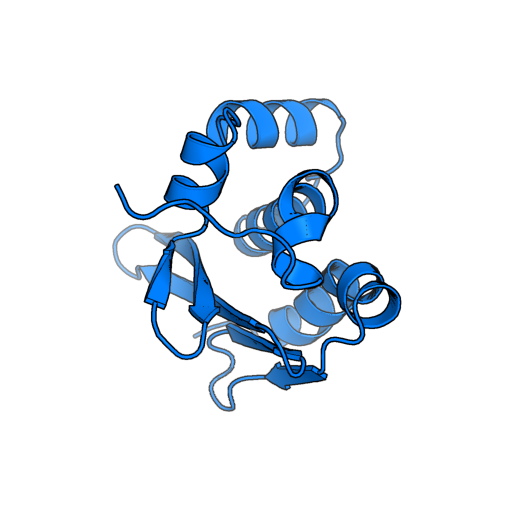82.25 99 ASN A O 1
ATOM 797 N N . ASP A 1 100 ? 8.655 4.165 -12.862 1.00 79.75 100 ASP A N 1
ATOM 798 C CA . ASP A 1 100 ? 8.527 4.768 -11.533 1.00 79.75 100 ASP A CA 1
ATOM 799 C C . ASP A 1 100 ? 7.150 4.510 -10.901 1.00 79.75 100 ASP A C 1
ATOM 801 O O . ASP A 1 100 ? 7.073 4.289 -9.694 1.00 79.75 100 ASP A O 1
ATOM 805 N N . GLU A 1 101 ? 6.069 4.397 -11.687 1.00 79.88 101 GLU A N 1
ATOM 806 C CA . GLU A 1 101 ? 4.752 4.004 -11.159 1.00 79.88 101 GLU A CA 1
ATOM 807 C C . GLU A 1 101 ? 4.822 2.632 -10.485 1.00 79.88 101 GLU A C 1
ATOM 809 O O . GLU A 1 101 ? 4.334 2.444 -9.371 1.00 79.88 101 GLU A O 1
ATOM 814 N N . LYS A 1 102 ? 5.491 1.671 -11.128 1.00 84.75 102 LYS A N 1
ATOM 815 C CA . LYS A 1 102 ? 5.679 0.323 -10.587 1.00 84.75 102 LYS A CA 1
ATOM 816 C C . LYS A 1 102 ? 6.554 0.317 -9.336 1.00 84.75 102 LYS A C 1
ATOM 818 O O . LYS A 1 102 ? 6.250 -0.433 -8.406 1.00 84.75 102 LYS A O 1
ATOM 823 N N . LYS A 1 103 ? 7.591 1.158 -9.272 1.00 87.06 103 LYS A N 1
ATOM 824 C CA . LYS A 1 103 ? 8.400 1.315 -8.052 1.00 87.06 103 LYS A CA 1
ATOM 825 C C . LYS A 1 103 ? 7.552 1.810 -6.887 1.00 87.06 103 LYS A C 1
ATOM 827 O O . LYS A 1 103 ? 7.575 1.196 -5.823 1.00 87.06 103 LYS A O 1
ATOM 832 N N . ILE A 1 104 ? 6.756 2.858 -7.100 1.00 82.88 104 ILE A N 1
ATOM 833 C CA . ILE A 1 104 ? 5.921 3.435 -6.041 1.00 82.88 104 ILE A CA 1
ATOM 834 C C . ILE A 1 104 ? 4.837 2.433 -5.607 1.00 82.88 104 ILE A C 1
ATOM 836 O O . ILE A 1 104 ? 4.629 2.250 -4.411 1.00 82.88 104 ILE A O 1
ATOM 840 N N . ILE A 1 105 ? 4.191 1.706 -6.534 1.00 86.44 105 ILE A N 1
ATOM 841 C CA . ILE A 1 105 ? 3.216 0.647 -6.186 1.00 86.44 105 ILE A CA 1
ATOM 842 C C . ILE A 1 105 ? 3.876 -0.430 -5.314 1.00 86.44 105 ILE A C 1
ATOM 844 O O . ILE A 1 105 ? 3.311 -0.838 -4.297 1.00 86.44 105 ILE A O 1
ATOM 848 N N . ALA A 1 106 ? 5.060 -0.904 -5.710 1.00 90.50 106 ALA A N 1
ATOM 849 C CA . ALA A 1 106 ? 5.771 -1.951 -4.987 1.00 90.50 106 ALA A CA 1
ATOM 850 C C . ALA A 1 106 ? 6.211 -1.482 -3.590 1.00 90.50 106 ALA A C 1
ATOM 852 O O . ALA A 1 106 ? 5.977 -2.193 -2.612 1.00 90.50 106 ALA A O 1
ATOM 853 N N . GLY A 1 107 ? 6.788 -0.282 -3.481 1.00 90.62 107 GLY A N 1
ATOM 854 C CA . GLY A 1 107 ? 7.211 0.292 -2.203 1.00 90.62 107 GLY A CA 1
ATOM 855 C C . GLY A 1 107 ? 6.036 0.510 -1.255 1.00 90.62 107 GLY A C 1
ATOM 856 O O . GLY A 1 107 ? 6.077 0.070 -0.108 1.00 90.62 107 GLY A O 1
ATOM 857 N N . ALA A 1 108 ? 4.939 1.074 -1.759 1.00 87.56 108 ALA A N 1
ATOM 858 C CA . ALA A 1 108 ? 3.698 1.246 -1.015 1.00 87.56 108 ALA A CA 1
ATOM 859 C C . ALA A 1 108 ? 3.171 -0.069 -0.422 1.00 87.56 108 ALA A C 1
ATOM 861 O O . ALA A 1 108 ? 2.849 -0.123 0.767 1.00 87.56 108 ALA A O 1
ATOM 862 N N . ALA A 1 109 ? 3.106 -1.134 -1.228 1.00 89.69 109 ALA A N 1
ATOM 863 C CA . ALA A 1 109 ? 2.642 -2.440 -0.770 1.00 89.69 109 ALA A CA 1
ATOM 864 C C . ALA A 1 109 ? 3.539 -3.011 0.345 1.00 89.69 109 ALA A C 1
ATOM 866 O O . ALA A 1 109 ? 3.031 -3.474 1.367 1.00 89.69 109 ALA A O 1
ATOM 867 N N . ILE A 1 110 ? 4.866 -2.920 0.190 1.00 92.31 110 ILE A N 1
ATOM 868 C CA . ILE A 1 110 ? 5.831 -3.412 1.185 1.00 92.31 110 ILE A CA 1
ATOM 869 C C . ILE A 1 110 ? 5.719 -2.628 2.499 1.00 92.31 110 ILE A C 1
ATOM 871 O O . ILE A 1 110 ? 5.656 -3.227 3.573 1.00 92.31 110 ILE A O 1
ATOM 875 N N . ILE A 1 111 ? 5.665 -1.297 2.431 1.00 91.12 111 ILE A N 1
ATOM 876 C CA . ILE A 1 111 ? 5.591 -0.429 3.614 1.00 91.12 111 ILE A CA 1
ATOM 877 C C . ILE A 1 111 ? 4.268 -0.653 4.363 1.00 91.12 111 ILE A C 1
ATOM 879 O O . ILE A 1 111 ? 4.277 -0.800 5.588 1.00 91.12 111 ILE A O 1
ATOM 883 N N . LEU A 1 112 ? 3.141 -0.764 3.646 1.00 87.75 112 LEU A N 1
ATOM 884 C CA . LEU A 1 112 ? 1.845 -1.114 4.241 1.00 87.75 112 LEU A CA 1
ATOM 885 C C . LEU A 1 112 ? 1.900 -2.463 4.967 1.00 87.75 112 LEU A C 1
ATOM 887 O O . LEU A 1 112 ? 1.380 -2.591 6.077 1.00 87.75 112 LEU A O 1
ATOM 891 N N . GLU A 1 113 ? 2.541 -3.466 4.365 1.00 88.69 113 GLU A N 1
ATOM 892 C CA . GLU A 1 113 ? 2.679 -4.788 4.977 1.00 88.69 113 GLU A CA 1
ATOM 893 C C . GLU A 1 113 ? 3.535 -4.746 6.246 1.00 88.69 113 GLU A C 1
ATOM 895 O O . GLU A 1 113 ? 3.177 -5.374 7.248 1.00 88.69 113 GLU A O 1
ATOM 900 N N . LYS A 1 114 ? 4.636 -3.990 6.202 1.00 91.38 114 LYS A N 1
ATOM 901 C CA . LYS A 1 114 ? 5.633 -3.898 7.271 1.00 91.38 114 LYS A CA 1
ATOM 902 C C . LYS A 1 114 ? 5.121 -3.122 8.482 1.00 91.38 114 LYS A C 1
ATOM 904 O O . LYS A 1 114 ? 5.327 -3.561 9.611 1.00 91.38 114 LYS A O 1
ATOM 909 N N . TYR A 1 115 ? 4.436 -2.003 8.257 1.00 89.31 115 TYR A N 1
ATOM 910 C CA . TYR A 1 115 ? 4.162 -1.033 9.319 1.00 89.31 115 TYR A CA 1
ATOM 911 C C . TYR A 1 115 ? 2.679 -0.818 9.624 1.00 89.31 115 TYR A C 1
ATOM 913 O O . TYR A 1 115 ? 2.331 -0.415 10.733 1.00 89.31 115 TYR A O 1
ATOM 921 N N . CYS A 1 116 ? 1.775 -1.133 8.696 1.00 84.12 116 CYS A N 1
ATOM 922 C CA . CYS A 1 116 ? 0.369 -0.747 8.829 1.00 84.12 116 CYS A CA 1
ATOM 923 C C . CYS A 1 116 ? -0.568 -1.893 9.224 1.00 84.12 116 CYS A C 1
ATOM 925 O O . CYS A 1 116 ? -1.780 -1.707 9.178 1.00 84.12 116 CYS A O 1
ATOM 927 N N . SER A 1 117 ? -0.053 -3.042 9.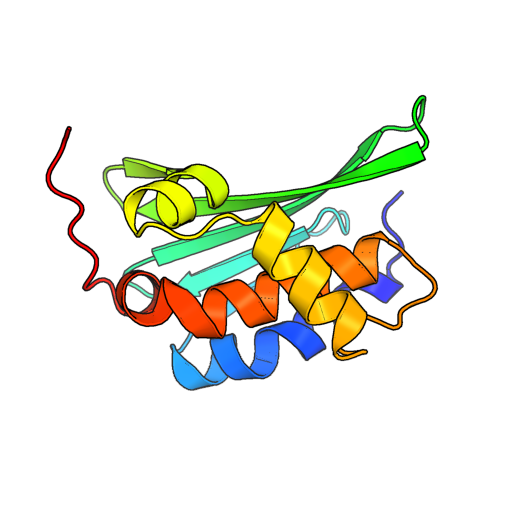683 1.00 86.25 117 SER A N 1
ATOM 928 C CA . SER A 1 117 ? -0.870 -4.196 10.115 1.00 86.25 117 SER A CA 1
ATOM 929 C C . SER A 1 117 ? -2.034 -3.792 11.031 1.00 86.25 117 SER A C 1
ATOM 931 O O . SER A 1 117 ? -3.181 -4.129 10.753 1.00 86.25 117 SER A O 1
ATOM 933 N N . ARG A 1 118 ? -1.763 -2.970 12.056 1.00 82.69 118 ARG A N 1
ATOM 934 C CA . ARG A 1 118 ? -2.784 -2.477 13.000 1.00 82.69 118 ARG A CA 1
ATOM 935 C C . ARG A 1 118 ? -3.887 -1.665 12.321 1.00 82.69 118 ARG A C 1
ATOM 937 O O . ARG A 1 118 ? -5.027 -1.678 12.761 1.00 82.69 118 ARG A O 1
ATOM 944 N N . ILE A 1 119 ? -3.574 -0.935 11.257 1.00 79.69 119 ILE A N 1
ATOM 945 C CA . ILE A 1 119 ? -4.577 -0.185 10.495 1.00 79.69 119 ILE A CA 1
ATOM 946 C C . ILE A 1 119 ? -5.445 -1.148 9.694 1.00 79.69 119 ILE A C 1
ATOM 948 O O . ILE A 1 119 ? -6.669 -1.042 9.704 1.00 79.69 119 ILE A O 1
ATOM 952 N N . LEU A 1 120 ? -4.799 -2.107 9.032 1.00 83.38 120 LEU A N 1
ATOM 953 C CA . LEU A 1 120 ? -5.442 -3.092 8.168 1.00 83.38 120 LEU A CA 1
ATOM 954 C C . LEU A 1 120 ? -6.384 -4.017 8.954 1.00 83.38 120 LEU A C 1
ATOM 956 O O . LEU A 1 120 ? -7.426 -4.424 8.436 1.00 83.38 120 LEU A O 1
ATOM 960 N N . THR A 1 121 ? -6.064 -4.290 10.222 1.00 84.75 121 THR A N 1
ATOM 961 C CA . THR A 1 121 ? -6.922 -5.024 11.164 1.00 84.75 121 THR A CA 1
ATOM 962 C C . THR A 1 121 ? -7.966 -4.143 11.858 1.00 84.75 121 THR A C 1
ATOM 964 O O . THR A 1 121 ? -8.941 -4.674 12.386 1.00 84.75 121 THR A O 1
ATOM 967 N N . GLY A 1 122 ? -7.834 -2.813 11.809 1.00 72.56 122 GLY A N 1
ATOM 968 C CA . GLY A 1 122 ? -8.716 -1.859 12.495 1.00 72.56 122 GLY A CA 1
ATOM 969 C C . GLY A 1 122 ? -8.343 -1.571 13.959 1.00 72.56 122 GLY A C 1
ATOM 970 O O . GLY A 1 122 ? -9.105 -0.916 14.658 1.00 72.56 122 GLY A O 1
ATOM 971 N N . GLU A 1 123 ? -7.180 -2.031 14.418 1.00 76.31 123 GLU A N 1
ATOM 972 C CA . GLU A 1 123 ? -6.647 -1.904 15.787 1.00 76.31 123 GLU A CA 1
ATOM 973 C C . GLU A 1 123 ? -5.809 -0.633 16.027 1.00 76.31 123 GLU A C 1
ATOM 975 O O . GLU A 1 123 ? -5.353 -0.371 17.148 1.00 76.31 123 GLU A O 1
ATOM 980 N N . LEU A 1 124 ? -5.516 0.144 14.980 1.00 70.81 124 LEU A N 1
ATOM 981 C CA . LEU A 1 124 ? -4.831 1.424 15.133 1.00 70.81 124 LEU A CA 1
ATOM 982 C C . LEU A 1 124 ? -5.841 2.489 15.563 1.00 70.81 124 LEU A C 1
ATOM 984 O O . LEU A 1 124 ? -6.462 3.120 14.712 1.00 70.81 124 LEU A O 1
ATOM 988 N N . ASP A 1 125 ? -6.007 2.688 16.865 1.00 59.94 125 ASP A N 1
ATOM 989 C CA . ASP A 1 125 ? -6.724 3.837 17.415 1.00 59.94 125 ASP A CA 1
ATOM 990 C C . ASP A 1 125 ? -5.701 4.943 17.694 1.00 59.94 125 ASP A C 1
ATOM 992 O O . ASP A 1 125 ? -5.008 4.941 18.714 1.00 59.94 125 ASP A O 1
ATOM 996 N N . LEU A 1 126 ? -5.494 5.820 16.711 1.00 58.00 126 LEU A N 1
ATOM 997 C CA . LEU A 1 126 ? -4.679 7.011 16.914 1.00 58.00 126 LEU A CA 1
ATOM 998 C C . LEU A 1 126 ? -5.521 7.956 17.749 1.00 58.00 126 LEU A C 1
ATOM 1000 O O . LEU A 1 126 ? -6.491 8.521 17.237 1.00 58.00 126 LEU A O 1
ATOM 1004 N N . ALA A 1 127 ? -5.170 8.066 19.033 1.00 47.19 127 ALA A N 1
ATOM 1005 C CA . ALA A 1 127 ? -5.745 9.061 19.919 1.00 47.19 127 ALA A CA 1
ATOM 1006 C C . ALA A 1 127 ? -5.758 10.395 19.172 1.00 47.19 127 ALA A C 1
ATOM 1008 O O . ALA A 1 127 ? -4.738 10.818 18.629 1.00 47.19 127 ALA A O 1
ATOM 1009 N N . THR A 1 128 ? -6.939 10.996 19.074 1.00 44.88 128 THR A N 1
ATOM 1010 C CA . THR A 1 128 ? -7.145 12.295 18.442 1.00 44.88 128 THR A CA 1
ATOM 1011 C C . THR A 1 128 ? -6.153 13.297 19.026 1.00 44.88 128 THR A C 1
ATOM 1013 O O . THR A 1 128 ? -6.306 13.692 20.183 1.00 44.88 128 THR A O 1
ATOM 1016 N N . GLY A 1 129 ? -5.130 13.652 18.248 1.00 39.78 129 GLY A N 1
ATOM 1017 C CA . GLY A 1 129 ? -4.459 14.940 18.384 1.00 39.78 129 GLY A CA 1
ATOM 1018 C C . GLY A 1 129 ? -5.409 16.055 17.982 1.00 39.78 129 GLY A C 1
ATOM 1019 O O . GLY A 1 129 ? -6.173 15.834 17.010 1.00 39.78 129 GLY A O 1
#